Protein AF-A0A5C7XUY2-F1 (afdb_monomer_lite)

Sequence (134 aa):
MERFENLCLWLSDTSVDNAPWRDPDNVIVVQYWRSVEDLGNFARDPSLTHAPAWAAFNRDAAGTGDIGIWHETYRVPADHVDTRYGNLAPSGLGKALGVRESFGAPRNSTHQKMGATDSDQDYLLQTGGRCQPV

Secondary structure (DSSP, 8-state):
----SEEEEEEEEEEETT--TT-TT-EEEEEEES-HHHHHHHHH-TTSSHHHHHHHHHHHTTTTSSEEEEEEEEEEEGGG-----SSS-S-THHHHH------SPPTTHHHHHTT--GGGHHHHHHSSS-----

pLDDT: mean 75.1, std 18.7, range [28.86, 97.62]

InterPro domains:
  IPR025444 Monooxygenase af470-like [PF13826] (21-93)

F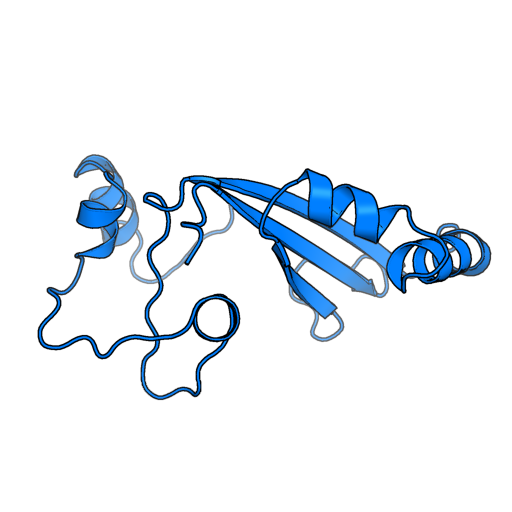oldseek 3Di:
DDDLQKKKKKKKKKDFLPDDPPDPPIDIDIDIDSDVVRVVCQCCPPVHDNVVVVVVCVVPPPPPSRMDMDMDIDIGGPLQDDDDDDPDDQDDVCVVPNDDDDPDDDDPCNCVSNVNDPVVVCVVVVDPPDDDDD

Structure (mmCIF, N/CA/C/O backbone):
data_AF-A0A5C7XUY2-F1
#
_entry.id   AF-A0A5C7XUY2-F1
#
loop_
_atom_site.group_PDB
_atom_site.id
_atom_site.type_symbol
_atom_site.label_atom_id
_atom_site.label_alt_id
_atom_site.label_comp_id
_atom_site.label_asym_id
_atom_site.label_entity_id
_atom_site.label_seq_id
_atom_site.pdbx_PDB_ins_code
_atom_site.Cartn_x
_atom_site.Cartn_y
_atom_site.Cartn_z
_atom_site.occupancy
_atom_site.B_iso_or_equiv
_atom_site.auth_seq_id
_atom_site.auth_comp_id
_atom_site.auth_asym_id
_atom_site.auth_atom_id
_atom_site.pdbx_PDB_model_num
ATOM 1 N N . MET A 1 1 ? -23.260 -1.391 8.034 1.00 39.78 1 MET A N 1
ATOM 2 C CA . MET A 1 1 ? -21.840 -1.011 7.905 1.00 39.78 1 MET A CA 1
ATOM 3 C C . MET A 1 1 ? -21.066 -2.280 8.199 1.00 39.78 1 MET A C 1
ATOM 5 O O . MET A 1 1 ? -21.076 -2.716 9.345 1.00 39.78 1 MET A O 1
ATOM 9 N N . GLU A 1 2 ? -20.601 -2.967 7.157 1.00 44.59 2 GLU A N 1
ATOM 10 C CA . GLU A 1 2 ? -19.879 -4.236 7.306 1.00 44.59 2 GLU A CA 1
ATOM 11 C C . GLU A 1 2 ? -18.639 -3.993 8.166 1.00 44.59 2 GLU A C 1
ATOM 13 O O . GLU A 1 2 ? -17.892 -3.038 7.947 1.00 44.59 2 GLU A O 1
ATOM 18 N N . ARG A 1 3 ? -18.483 -4.790 9.224 1.00 52.19 3 ARG A N 1
ATOM 19 C CA . ARG A 1 3 ? -17.307 -4.713 10.085 1.00 52.19 3 ARG A CA 1
ATOM 20 C C . ARG A 1 3 ? -16.152 -5.342 9.314 1.00 52.19 3 ARG A C 1
ATOM 22 O O . ARG A 1 3 ? -16.270 -6.470 8.853 1.00 52.19 3 ARG A O 1
ATOM 29 N N . PHE A 1 4 ? -15.055 -4.610 9.171 1.00 56.38 4 PHE A N 1
ATOM 30 C CA . PHE A 1 4 ? -13.802 -5.169 8.684 1.00 56.38 4 PHE A CA 1
ATOM 31 C C . PHE A 1 4 ? -13.326 -6.162 9.743 1.00 56.38 4 PHE A C 1
ATOM 33 O O . PHE A 1 4 ? -12.882 -5.738 10.801 1.00 56.38 4 PHE A O 1
ATOM 40 N N . GLU A 1 5 ? -13.495 -7.462 9.520 1.00 56.50 5 GLU A N 1
ATOM 41 C CA . GLU A 1 5 ? -12.999 -8.479 10.460 1.00 56.50 5 GLU A CA 1
ATOM 42 C C . GLU A 1 5 ? -11.490 -8.685 10.305 1.00 56.50 5 GLU A C 1
ATOM 44 O O . GLU A 1 5 ? -10.797 -9.021 11.262 1.00 56.50 5 GLU A O 1
ATOM 49 N N . ASN A 1 6 ? -10.973 -8.445 9.097 1.00 58.72 6 ASN A N 1
ATOM 50 C CA . ASN A 1 6 ? -9.559 -8.547 8.776 1.00 58.72 6 ASN A CA 1
ATOM 51 C C . ASN A 1 6 ? -9.147 -7.367 7.897 1.00 58.72 6 ASN A C 1
ATOM 53 O O . ASN A 1 6 ? -9.861 -6.996 6.967 1.00 58.72 6 ASN A O 1
ATOM 57 N N . LEU A 1 7 ? -7.981 -6.804 8.181 1.00 68.88 7 LEU A N 1
ATOM 58 C CA . LEU A 1 7 ? -7.317 -5.823 7.342 1.00 68.88 7 LEU A CA 1
ATOM 59 C C . LEU A 1 7 ? -6.232 -6.531 6.536 1.00 68.88 7 LEU A C 1
ATOM 61 O O . LEU A 1 7 ? -5.3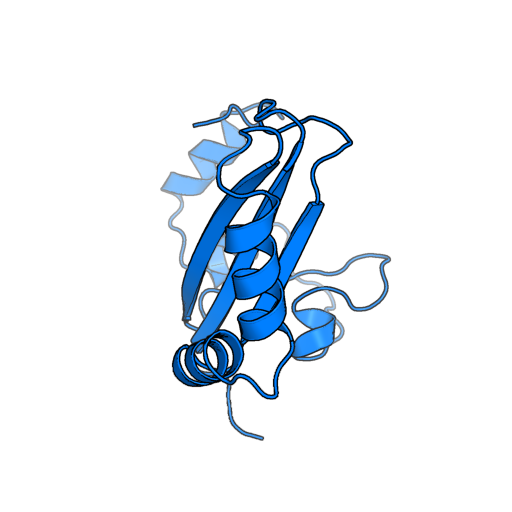70 -7.190 7.114 1.00 68.88 7 LEU A O 1
ATOM 65 N N . CYS A 1 8 ? -6.245 -6.367 5.216 1.00 71.50 8 CYS A N 1
ATOM 66 C CA . CYS A 1 8 ? -5.120 -6.765 4.384 1.00 71.50 8 CYS A CA 1
ATOM 67 C C . CYS A 1 8 ? -4.252 -5.536 4.087 1.00 71.50 8 CYS A C 1
ATOM 69 O O . CYS A 1 8 ? -4.681 -4.609 3.398 1.00 71.50 8 CYS A O 1
ATOM 71 N N . LEU A 1 9 ? -3.044 -5.512 4.641 1.00 71.19 9 LEU A N 1
ATOM 72 C CA . LEU A 1 9 ? -2.049 -4.471 4.408 1.00 71.19 9 LEU A CA 1
ATOM 73 C C . LEU A 1 9 ? -1.071 -4.959 3.345 1.00 71.19 9 LEU A C 1
ATOM 75 O O . LEU A 1 9 ? -0.466 -6.013 3.519 1.00 71.19 9 LEU A O 1
ATOM 79 N N . TRP A 1 10 ? -0.918 -4.189 2.272 1.00 70.62 10 TRP A N 1
ATOM 80 C CA . TRP A 1 10 ? 0.108 -4.415 1.260 1.00 70.62 10 TRP A CA 1
ATOM 81 C C . TRP A 1 10 ? 1.096 -3.257 1.300 1.00 70.62 10 TRP A C 1
ATOM 83 O O . TRP A 1 10 ? 0.699 -2.102 1.116 1.00 70.62 10 TRP A O 1
ATOM 93 N N . LEU A 1 11 ? 2.359 -3.570 1.565 1.00 72.06 11 LEU A N 1
ATOM 94 C CA . LEU A 1 11 ? 3.464 -2.633 1.441 1.00 72.06 11 LEU A CA 1
ATOM 95 C C . LEU A 1 11 ? 4.303 -3.052 0.248 1.00 72.06 11 LEU A C 1
ATOM 97 O O . LEU A 1 11 ? 4.579 -4.237 0.084 1.00 72.06 11 LEU A O 1
ATOM 101 N N . SER A 1 12 ? 4.730 -2.091 -0.552 1.00 73.62 12 SER A N 1
ATOM 102 C CA . SER A 1 12 ? 5.795 -2.300 -1.521 1.00 73.62 12 SER A CA 1
ATOM 103 C C . SER A 1 12 ? 6.753 -1.136 -1.500 1.00 73.62 12 SER A C 1
ATOM 105 O O . SER A 1 12 ? 6.342 -0.017 -1.200 1.00 73.62 12 SER A O 1
ATOM 107 N N . ASP A 1 13 ? 7.980 -1.385 -1.917 1.00 76.06 13 ASP A N 1
ATOM 108 C CA . ASP A 1 13 ? 8.963 -0.345 -2.182 1.00 76.06 13 ASP A CA 1
ATOM 109 C C . ASP A 1 13 ? 9.646 -0.625 -3.514 1.00 76.06 13 ASP A C 1
ATOM 111 O O . ASP A 1 13 ? 9.719 -1.774 -3.971 1.00 76.06 13 ASP A O 1
ATOM 115 N N . THR A 1 14 ? 10.172 0.435 -4.104 1.00 73.12 14 THR A N 1
ATOM 116 C CA . THR A 1 14 ? 11.064 0.357 -5.249 1.00 73.12 14 THR A CA 1
ATOM 117 C C . THR A 1 14 ? 12.366 1.051 -4.895 1.00 73.12 14 THR A C 1
ATOM 119 O O . THR A 1 14 ? 12.342 2.238 -4.574 1.00 73.12 14 THR A O 1
ATOM 122 N N . SER A 1 15 ? 13.482 0.332 -4.998 1.00 72.69 15 SER A N 1
ATOM 123 C CA . SER A 1 15 ? 14.821 0.878 -4.774 1.00 72.69 15 SER A CA 1
ATOM 124 C C . SER A 1 15 ? 15.545 1.071 -6.096 1.00 72.69 15 SER A C 1
ATOM 126 O O . SER A 1 15 ? 15.671 0.115 -6.866 1.00 72.69 15 SER A O 1
ATOM 128 N N . VAL A 1 16 ? 16.065 2.269 -6.339 1.00 71.81 16 VAL A N 1
ATOM 129 C CA . VAL A 1 16 ? 16.983 2.514 -7.458 1.00 71.81 16 VAL A CA 1
ATOM 130 C C . VAL A 1 16 ? 18.351 1.902 -7.122 1.00 71.81 16 VAL A C 1
ATOM 132 O O . VAL A 1 16 ? 18.768 1.893 -5.964 1.00 71.81 16 VAL A O 1
ATOM 135 N N . ASP A 1 17 ? 19.009 1.308 -8.116 1.00 66.25 17 ASP A N 1
ATOM 136 C CA . ASP A 1 17 ? 20.353 0.712 -8.050 1.00 66.25 17 ASP A CA 1
ATOM 137 C C . ASP A 1 17 ? 20.543 -0.406 -6.999 1.00 66.25 17 ASP A C 1
ATOM 139 O O . ASP A 1 17 ? 21.668 -0.749 -6.630 1.00 66.25 17 ASP A O 1
ATOM 143 N N . ASN A 1 18 ? 19.450 -1.008 -6.508 1.00 66.31 18 ASN A N 1
ATOM 144 C CA . ASN A 1 18 ? 19.447 -1.960 -5.380 1.00 66.31 18 ASN A CA 1
ATOM 145 C C . ASN A 1 18 ? 20.155 -1.425 -4.124 1.00 66.31 18 ASN A C 1
ATOM 147 O O . ASN A 1 18 ? 20.747 -2.191 -3.353 1.00 66.31 18 ASN A O 1
ATOM 151 N N . ALA A 1 19 ? 20.118 -0.109 -3.922 1.00 66.88 19 ALA A N 1
ATOM 152 C CA . ALA A 1 19 ? 20.708 0.514 -2.755 1.00 66.88 19 ALA A CA 1
ATOM 153 C C . ALA A 1 19 ? 20.026 0.040 -1.451 1.00 66.88 19 ALA A C 1
ATOM 155 O O . ALA A 1 19 ? 18.843 -0.316 -1.446 1.00 66.88 19 ALA A O 1
ATOM 156 N N . PRO A 1 20 ? 20.753 0.009 -0.318 1.00 67.94 20 PRO A N 1
ATOM 157 C CA . PRO A 1 20 ? 20.191 -0.417 0.958 1.00 67.94 20 PRO A CA 1
ATOM 158 C C . PRO A 1 20 ? 19.026 0.475 1.414 1.00 67.94 20 PRO A C 1
ATOM 160 O O . PRO A 1 20 ? 18.931 1.654 1.073 1.00 67.94 20 PRO A O 1
ATOM 163 N N . TRP A 1 21 ? 18.167 -0.101 2.260 1.00 57.28 21 TRP A N 1
ATOM 164 C CA . TRP A 1 21 ? 16.998 0.539 2.869 1.00 57.28 21 TRP A CA 1
ATOM 165 C C . TRP A 1 21 ? 17.403 1.774 3.693 1.00 57.28 21 TRP A C 1
ATOM 167 O O . TRP A 1 21 ? 17.725 1.653 4.877 1.00 57.28 21 TRP A O 1
ATOM 177 N N . ARG A 1 22 ? 17.483 2.939 3.030 1.00 59.56 22 ARG A N 1
ATOM 178 C CA . ARG A 1 22 ? 17.616 4.317 3.560 1.00 59.56 22 ARG A CA 1
ATOM 179 C C . ARG A 1 22 ? 17.974 5.363 2.498 1.00 59.56 22 ARG A C 1
ATOM 181 O O . ARG A 1 22 ? 18.089 6.530 2.869 1.00 59.56 22 ARG A O 1
ATOM 188 N N . ASP A 1 23 ? 18.128 4.992 1.227 1.00 67.25 23 ASP A N 1
ATOM 189 C CA . ASP A 1 23 ? 18.336 5.994 0.176 1.00 67.25 23 ASP A CA 1
ATOM 190 C C . ASP A 1 23 ? 17.083 6.869 -0.040 1.00 67.25 23 ASP A C 1
ATOM 192 O O . ASP A 1 23 ? 15.958 6.368 0.089 1.00 67.25 23 ASP A O 1
ATOM 196 N N . PRO A 1 24 ? 17.244 8.171 -0.348 1.00 68.56 24 PRO A N 1
ATOM 197 C CA . PRO A 1 24 ? 16.137 9.103 -0.553 1.00 68.56 24 PRO A CA 1
ATOM 198 C C . PRO A 1 24 ? 15.319 8.800 -1.818 1.00 68.56 24 PRO A C 1
ATOM 200 O O . PRO A 1 24 ? 14.235 9.360 -1.972 1.00 68.56 24 PRO A O 1
ATOM 203 N N . ASP A 1 25 ? 15.803 7.900 -2.676 1.00 74.50 25 ASP A N 1
ATOM 204 C CA . ASP A 1 25 ? 15.180 7.530 -3.951 1.00 74.50 25 ASP A CA 1
ATOM 205 C C . ASP A 1 25 ? 14.230 6.320 -3.838 1.00 74.50 25 ASP A C 1
ATOM 207 O O . ASP A 1 25 ? 13.708 5.836 -4.842 1.00 74.50 25 ASP A O 1
ATOM 211 N N . ASN A 1 26 ? 13.975 5.840 -2.615 1.00 76.50 26 ASN A N 1
ATOM 212 C CA . ASN A 1 26 ? 13.022 4.763 -2.347 1.00 76.50 26 ASN A CA 1
ATOM 213 C C . ASN A 1 26 ? 11.572 5.277 -2.341 1.00 76.50 26 ASN A C 1
ATOM 215 O O . ASN A 1 26 ? 11.258 6.307 -1.732 1.00 76.50 26 ASN A O 1
ATOM 219 N N . VAL A 1 27 ? 10.664 4.535 -2.981 1.00 83.38 27 VAL A N 1
ATOM 220 C CA . VAL A 1 27 ? 9.233 4.868 -3.050 1.00 83.38 27 VAL A CA 1
ATOM 221 C C . VAL A 1 27 ? 8.404 3.765 -2.413 1.00 83.38 27 VAL A C 1
ATOM 223 O O . VAL A 1 27 ? 8.127 2.741 -3.034 1.00 83.38 27 VAL A O 1
ATOM 226 N N . ILE A 1 28 ? 7.895 4.033 -1.208 1.00 85.25 28 ILE A N 1
ATOM 227 C CA . ILE A 1 28 ? 6.994 3.115 -0.509 1.00 85.25 28 ILE A CA 1
ATOM 228 C C . ILE A 1 28 ? 5.533 3.399 -0.866 1.00 85.25 28 ILE A C 1
ATOM 230 O O . ILE A 1 28 ? 5.031 4.516 -0.712 1.00 85.25 28 ILE A O 1
ATOM 234 N N . VAL A 1 29 ? 4.815 2.346 -1.249 1.00 88.75 29 VAL A N 1
ATOM 235 C CA . VAL A 1 29 ? 3.362 2.344 -1.424 1.00 88.75 29 VAL A CA 1
ATOM 236 C C . VAL A 1 29 ? 2.732 1.490 -0.331 1.00 88.75 29 VAL A C 1
ATOM 238 O O . VAL A 1 29 ? 3.046 0.313 -0.182 1.00 88.75 29 VAL A O 1
ATOM 241 N N . VAL A 1 30 ? 1.795 2.082 0.411 1.00 90.88 30 VAL A N 1
ATOM 242 C CA . VAL A 1 30 ? 1.006 1.388 1.435 1.00 90.88 30 VAL A CA 1
ATOM 243 C C . VAL A 1 30 ? -0.455 1.355 1.003 1.00 90.88 30 VAL A C 1
ATOM 245 O O . VAL A 1 30 ? -1.069 2.404 0.799 1.00 90.88 30 VAL A O 1
ATOM 248 N N . GLN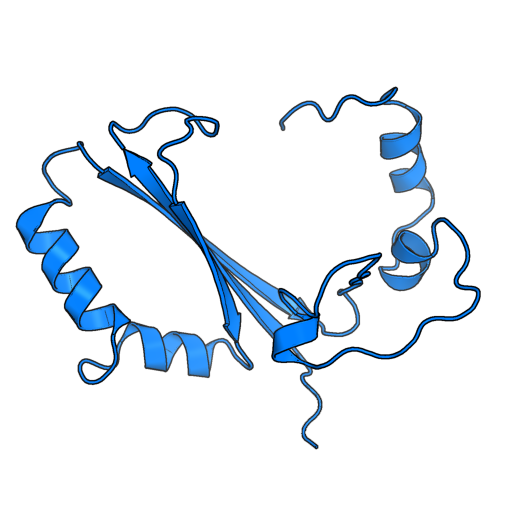 A 1 31 ? -1.022 0.156 0.881 1.00 91.19 31 GLN A N 1
ATOM 249 C CA . GLN A 1 31 ? -2.414 -0.059 0.490 1.00 91.19 31 GLN A CA 1
ATOM 250 C C . GLN A 1 31 ? -3.178 -0.830 1.570 1.00 91.19 31 GLN A C 1
ATOM 252 O O . GLN A 1 31 ? -2.661 -1.779 2.160 1.00 91.19 31 GLN A O 1
ATOM 257 N N . TYR A 1 32 ? -4.434 -0.442 1.787 1.00 91.00 32 TYR A N 1
ATOM 258 C CA . TYR A 1 32 ? -5.342 -1.080 2.738 1.00 91.00 32 TYR A CA 1
ATOM 259 C C . TYR A 1 32 ? -6.499 -1.729 1.991 1.00 91.00 32 TYR A C 1
ATOM 261 O O . TYR A 1 32 ? -7.232 -1.058 1.265 1.00 91.00 32 TYR A O 1
ATOM 269 N N . TRP A 1 33 ? -6.681 -3.024 2.212 1.00 90.44 33 TRP A N 1
ATOM 270 C CA . TRP A 1 33 ? -7.670 -3.846 1.533 1.00 90.44 33 TRP A CA 1
ATOM 271 C C . TRP A 1 33 ? -8.645 -4.455 2.533 1.00 90.44 33 TRP A C 1
ATOM 273 O O . TRP A 1 33 ? -8.265 -4.855 3.637 1.00 90.44 33 TRP A O 1
ATOM 283 N N . ARG A 1 34 ? -9.914 -4.544 2.120 1.00 85.69 34 ARG A N 1
ATOM 284 C CA . ARG A 1 34 ? -10.982 -5.201 2.892 1.00 85.69 34 ARG A CA 1
ATOM 285 C C . ARG A 1 34 ? -10.742 -6.697 3.057 1.00 85.69 34 ARG A C 1
ATOM 287 O O . ARG A 1 34 ? -11.159 -7.274 4.053 1.00 85.69 34 ARG A O 1
ATOM 294 N N . SER A 1 35 ? -10.117 -7.320 2.063 1.00 85.94 35 SER A N 1
ATOM 295 C CA . SER A 1 35 ? -9.891 -8.758 2.012 1.00 85.94 35 SER A CA 1
ATOM 296 C C . SER A 1 35 ? -8.706 -9.087 1.099 1.00 85.94 35 SER A C 1
ATOM 298 O O . SER A 1 35 ? -8.268 -8.255 0.299 1.00 85.94 35 SER A O 1
ATOM 300 N N . VAL A 1 36 ? -8.174 -10.303 1.230 1.00 86.38 36 VAL A N 1
ATOM 301 C CA . VAL A 1 36 ? -7.093 -10.796 0.358 1.00 86.38 36 VAL A CA 1
ATOM 302 C C . VAL A 1 36 ? -7.632 -11.056 -1.051 1.00 86.38 36 VAL A C 1
ATOM 304 O O . VAL A 1 36 ? -6.911 -10.908 -2.033 1.00 86.38 36 VAL A O 1
ATOM 307 N N . GLU A 1 37 ? -8.915 -11.390 -1.160 1.00 89.75 37 GLU A N 1
ATOM 308 C CA . GLU A 1 37 ? -9.628 -11.598 -2.414 1.00 89.75 37 GLU A CA 1
ATOM 309 C C . GLU A 1 37 ? -9.735 -10.292 -3.211 1.00 89.75 37 GLU A C 1
ATOM 311 O O . GLU A 1 37 ? -9.412 -10.282 -4.397 1.00 89.75 37 GLU A O 1
ATOM 316 N N . ASP A 1 38 ? -10.099 -9.178 -2.563 1.00 90.62 38 ASP A N 1
ATOM 317 C CA . ASP A 1 38 ? -10.160 -7.859 -3.206 1.00 90.62 38 ASP A CA 1
ATOM 318 C C . ASP A 1 38 ? -8.773 -7.436 -3.725 1.00 90.62 38 ASP A C 1
ATOM 320 O O . ASP A 1 38 ? -8.650 -7.000 -4.873 1.00 90.62 38 ASP A O 1
ATOM 324 N N . LEU A 1 39 ? -7.716 -7.636 -2.922 1.00 92.75 39 LEU A N 1
ATOM 325 C CA . LEU A 1 39 ? -6.328 -7.414 -3.352 1.00 92.75 39 LEU A CA 1
ATOM 326 C C . LEU A 1 39 ? -5.966 -8.315 -4.542 1.00 92.75 39 LEU A C 1
ATOM 328 O O . LEU A 1 39 ? -5.382 -7.863 -5.525 1.00 92.75 39 LEU A O 1
ATOM 332 N N . GLY A 1 40 ? -6.316 -9.598 -4.461 1.00 92.06 40 GLY A N 1
ATOM 333 C CA . GLY A 1 40 ? -6.019 -10.585 -5.490 1.00 92.06 40 GLY A CA 1
ATOM 334 C C . GLY A 1 40 ? -6.708 -10.298 -6.823 1.00 92.06 40 GLY A C 1
ATOM 335 O O . GLY A 1 40 ? -6.111 -10.565 -7.869 1.00 92.06 40 GLY A O 1
ATOM 336 N N . ASN A 1 41 ? -7.922 -9.748 -6.782 1.00 95.44 41 ASN A N 1
ATOM 337 C CA . ASN A 1 41 ? -8.656 -9.2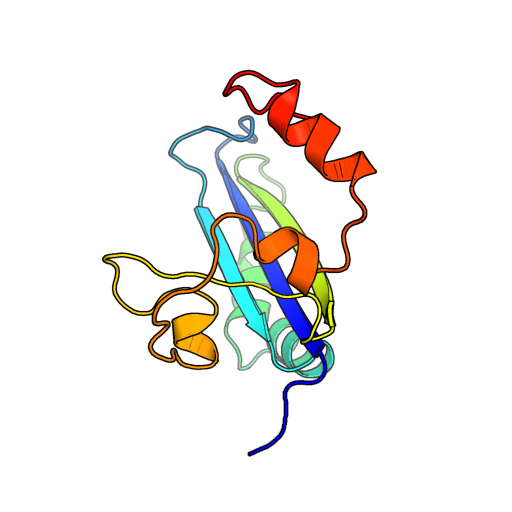85 -7.955 1.00 95.44 41 ASN A CA 1
ATOM 338 C C . ASN A 1 41 ? -7.976 -8.051 -8.553 1.00 95.44 41 ASN A C 1
ATOM 340 O O . ASN A 1 41 ? -7.641 -8.059 -9.735 1.00 95.44 41 ASN A O 1
ATOM 344 N N . PHE A 1 42 ? -7.668 -7.040 -7.732 1.00 94.06 42 PHE A N 1
ATOM 345 C CA . PHE A 1 42 ? -6.950 -5.847 -8.188 1.00 94.06 42 PHE A CA 1
ATOM 346 C C . PHE A 1 42 ? -5.599 -6.166 -8.837 1.00 94.06 42 PHE A C 1
ATOM 348 O O . PHE A 1 42 ? -5.258 -5.598 -9.873 1.00 94.06 42 PHE A O 1
ATOM 355 N N . ALA A 1 43 ? -4.842 -7.099 -8.258 1.00 93.88 43 ALA A N 1
ATOM 356 C CA . ALA A 1 43 ? -3.521 -7.461 -8.755 1.00 93.88 43 ALA A CA 1
ATOM 357 C C . ALA A 1 43 ? -3.546 -8.175 -10.120 1.00 93.88 43 ALA A C 1
ATOM 359 O O . ALA A 1 43 ? -2.553 -8.144 -10.844 1.00 93.88 43 ALA A O 1
ATOM 360 N N . ARG A 1 44 ? -4.648 -8.848 -10.476 1.00 95.12 44 ARG A N 1
ATOM 361 C CA . ARG A 1 44 ? -4.723 -9.709 -11.674 1.00 95.12 44 ARG A CA 1
ATOM 362 C C . ARG A 1 44 ? -5.624 -9.165 -12.774 1.00 95.12 44 ARG A C 1
ATOM 364 O O . ARG A 1 44 ? -5.478 -9.593 -13.916 1.00 95.12 44 ARG A O 1
ATOM 371 N N . ASP A 1 45 ? -6.550 -8.271 -12.448 1.00 97.12 45 ASP A N 1
ATOM 372 C CA . ASP A 1 45 ? -7.490 -7.720 -13.417 1.00 97.12 45 ASP A CA 1
ATOM 373 C C . ASP A 1 45 ? -6.763 -6.794 -14.416 1.00 97.12 45 ASP A C 1
ATOM 375 O O . ASP A 1 45 ? -6.221 -5.759 -14.015 1.00 97.12 45 ASP A O 1
ATOM 379 N N . PRO A 1 46 ? -6.750 -7.124 -15.723 1.00 96.56 46 PRO A N 1
ATOM 380 C CA . PRO A 1 46 ? -6.071 -6.321 -16.740 1.00 96.56 46 PRO A CA 1
ATOM 381 C C . PRO A 1 46 ? -6.744 -4.966 -17.004 1.00 96.56 46 PRO A C 1
ATOM 383 O O . PRO A 1 46 ? -6.149 -4.119 -17.667 1.00 96.56 46 PRO A O 1
ATOM 386 N N . SER A 1 47 ? -7.974 -4.757 -16.524 1.00 97.62 47 SER A N 1
ATOM 387 C CA . SER A 1 47 ? -8.667 -3.466 -16.595 1.00 97.62 47 SER A CA 1
ATOM 388 C C . SER A 1 47 ? -8.266 -2.506 -15.470 1.00 97.62 47 SER A C 1
ATOM 390 O O . SER A 1 47 ? -8.535 -1.307 -15.559 1.00 97.62 47 SER A O 1
ATOM 392 N N . LEU A 1 48 ? -7.609 -3.016 -14.424 1.00 96.19 48 LEU A N 1
ATOM 393 C CA . LEU A 1 48 ? -7.114 -2.238 -13.293 1.00 96.19 48 LEU A CA 1
ATOM 394 C C . LEU A 1 48 ? -5.629 -1.912 -13.475 1.00 96.19 48 LEU A C 1
ATOM 396 O O . LEU A 1 48 ? -4.962 -2.403 -14.379 1.00 96.19 48 LEU A O 1
ATOM 400 N N . THR A 1 49 ? -5.097 -1.021 -12.643 1.00 94.56 49 THR A N 1
ATOM 401 C CA . THR A 1 49 ? -3.790 -0.396 -12.897 1.00 94.56 49 THR A CA 1
ATOM 402 C C . THR A 1 49 ? -2.594 -1.306 -12.629 1.00 94.56 49 THR A C 1
ATOM 404 O O . THR A 1 49 ? -1.544 -1.109 -13.238 1.00 94.56 49 THR A O 1
ATOM 407 N N . HIS A 1 50 ? -2.722 -2.298 -11.742 1.00 93.62 50 HIS A N 1
ATOM 408 C CA . HIS A 1 50 ? -1.577 -3.100 -11.312 1.00 93.62 50 HIS A CA 1
ATOM 409 C C . HIS A 1 50 ? -1.065 -4.045 -12.403 1.00 93.62 50 HIS A C 1
ATOM 411 O O . HIS A 1 50 ? 0.117 -3.995 -12.737 1.00 93.62 50 HIS A O 1
ATOM 417 N N . ALA A 1 51 ? -1.931 -4.879 -12.989 1.00 95.81 51 ALA A N 1
ATOM 418 C CA . ALA A 1 51 ? -1.504 -5.893 -13.956 1.00 95.81 51 ALA A CA 1
ATOM 419 C C . ALA A 1 51 ? -0.811 -5.300 -15.209 1.00 95.81 51 ALA A C 1
ATOM 421 O O . ALA A 1 51 ? 0.257 -5.797 -15.579 1.00 95.81 51 ALA A O 1
ATOM 422 N N . PRO A 1 52 ? -1.315 -4.214 -15.836 1.00 97.38 52 PRO A N 1
ATOM 423 C CA . PRO A 1 52 ? -0.625 -3.551 -16.943 1.00 97.38 52 PRO A CA 1
ATOM 424 C C . PRO A 1 52 ? 0.718 -2.930 -16.538 1.00 97.38 52 PRO A C 1
ATOM 426 O O . PRO A 1 52 ? 1.692 -3.052 -17.283 1.00 97.38 52 PRO A O 1
ATOM 429 N N . ALA A 1 53 ? 0.798 -2.298 -15.361 1.00 93.94 53 ALA A N 1
ATOM 430 C CA . ALA A 1 53 ? 2.044 -1.718 -14.860 1.00 93.94 53 ALA A CA 1
ATOM 431 C C . ALA A 1 53 ? 3.097 -2.802 -14.582 1.00 93.94 53 ALA A C 1
ATOM 433 O O . ALA A 1 53 ? 4.253 -2.657 -14.974 1.00 93.94 53 ALA A O 1
ATOM 434 N N . TRP A 1 54 ? 2.682 -3.924 -13.988 1.00 94.56 54 TRP A N 1
ATOM 435 C CA . TRP A 1 54 ? 3.549 -5.073 -13.740 1.00 94.56 54 TRP A CA 1
ATOM 436 C C . TRP A 1 54 ? 4.068 -5.695 -15.040 1.00 94.56 54 TRP A C 1
ATOM 438 O O . TRP A 1 54 ? 5.253 -6.007 -15.160 1.00 94.56 54 TRP A O 1
ATOM 448 N N . ALA A 1 55 ? 3.209 -5.829 -16.054 1.00 96.69 55 ALA A N 1
ATOM 449 C CA . ALA A 1 55 ? 3.619 -6.310 -17.371 1.00 96.69 55 ALA A CA 1
ATOM 450 C C . ALA A 1 55 ? 4.635 -5.371 -18.047 1.00 96.69 55 ALA A C 1
ATOM 452 O O . ALA A 1 55 ? 5.582 -5.848 -18.673 1.00 96.69 55 ALA A O 1
ATOM 453 N N . ALA A 1 56 ? 4.464 -4.050 -17.915 1.00 95.69 56 ALA A N 1
ATOM 454 C CA . ALA A 1 56 ? 5.420 -3.072 -18.428 1.00 95.69 56 ALA A CA 1
ATOM 455 C C . ALA A 1 56 ? 6.770 -3.152 -17.701 1.00 95.69 56 ALA A C 1
ATOM 457 O O . ALA A 1 56 ? 7.801 -3.263 -18.357 1.00 95.69 56 ALA A O 1
ATOM 458 N N . PHE A 1 57 ? 6.760 -3.203 -16.366 1.00 92.44 57 PHE A N 1
ATOM 459 C CA . PHE A 1 57 ? 7.973 -3.375 -15.564 1.00 92.44 57 PHE A CA 1
ATOM 460 C C . PHE A 1 57 ? 8.753 -4.639 -15.955 1.00 92.44 57 PHE A C 1
ATOM 462 O O . PHE A 1 57 ? 9.953 -4.569 -16.216 1.00 92.44 57 PHE A O 1
ATOM 469 N N . ASN A 1 58 ? 8.074 -5.786 -16.058 1.00 94.56 58 ASN A N 1
ATOM 470 C CA . ASN A 1 58 ? 8.728 -7.052 -16.403 1.00 94.56 58 ASN A CA 1
ATOM 471 C C . ASN A 1 58 ? 9.372 -7.041 -17.789 1.00 94.56 58 ASN A C 1
ATOM 473 O O . ASN A 1 58 ? 10.396 -7.687 -17.997 1.00 94.56 58 ASN A O 1
ATOM 477 N N . ARG A 1 59 ? 8.762 -6.328 -18.739 1.00 96.19 59 ARG A N 1
ATOM 478 C CA . ARG A 1 59 ? 9.290 -6.196 -20.096 1.00 96.19 59 ARG A CA 1
ATOM 479 C C . ARG A 1 59 ? 10.489 -5.250 -20.148 1.00 96.19 59 ARG A C 1
ATOM 481 O O . ARG A 1 59 ? 11.453 -5.560 -20.838 1.00 96.19 59 ARG A O 1
ATOM 488 N N . ASP A 1 60 ? 10.404 -4.115 -19.457 1.00 94.50 60 ASP A N 1
ATOM 489 C CA . ASP A 1 60 ? 11.301 -2.983 -19.701 1.00 94.50 60 ASP A CA 1
ATOM 490 C C . ASP A 1 60 ? 12.427 -2.851 -18.658 1.00 94.50 60 ASP A C 1
ATOM 492 O O . ASP A 1 60 ? 13.485 -2.327 -18.991 1.00 94.50 60 ASP A O 1
ATOM 496 N N . ALA A 1 61 ? 12.229 -3.316 -17.416 1.00 90.56 61 ALA A N 1
ATOM 497 C CA . ALA A 1 61 ? 13.125 -3.007 -16.291 1.00 90.56 61 ALA A CA 1
ATOM 498 C C . ALA A 1 61 ? 13.548 -4.214 -15.433 1.00 90.56 61 ALA A C 1
ATOM 500 O O . ALA A 1 61 ? 14.646 -4.210 -14.883 1.00 90.56 61 ALA A O 1
ATOM 501 N N . ALA A 1 62 ? 12.741 -5.277 -15.331 1.00 89.00 62 ALA A N 1
ATOM 502 C CA . ALA A 1 62 ? 13.021 -6.380 -14.396 1.00 89.00 62 ALA A CA 1
ATOM 503 C C . ALA A 1 62 ? 14.371 -7.091 -14.618 1.00 89.00 62 ALA A C 1
ATOM 505 O O . ALA A 1 62 ? 14.918 -7.680 -13.689 1.00 89.00 62 ALA A O 1
ATOM 506 N N . GLY A 1 63 ? 14.900 -7.058 -15.845 1.00 90.50 63 GLY A N 1
ATOM 507 C CA . GLY A 1 63 ? 16.178 -7.680 -16.196 1.00 90.50 63 GLY A CA 1
ATOM 508 C C . GLY A 1 63 ? 17.395 -6.755 -16.131 1.00 90.50 63 GLY A C 1
ATOM 509 O O . GLY A 1 63 ? 18.501 -7.243 -16.347 1.00 90.50 63 GLY A O 1
ATOM 510 N N . THR A 1 64 ? 17.225 -5.449 -15.892 1.00 89.69 64 THR A N 1
ATOM 511 C CA . THR A 1 64 ? 18.347 -4.492 -15.965 1.00 89.69 64 THR A CA 1
ATOM 512 C C . THR A 1 64 ? 19.150 -4.437 -14.671 1.00 89.69 64 THR A C 1
ATOM 514 O O . THR A 1 64 ? 20.359 -4.237 -14.706 1.00 89.69 64 THR A O 1
ATOM 517 N N . GLY A 1 65 ? 18.491 -4.681 -13.534 1.00 85.50 65 GLY A N 1
ATOM 518 C CA . GLY A 1 65 ? 19.086 -4.548 -12.206 1.00 85.50 65 GLY A CA 1
ATOM 519 C C . GLY A 1 65 ? 19.075 -3.118 -11.661 1.00 85.50 65 GLY A C 1
ATOM 520 O O . GLY A 1 65 ? 19.470 -2.928 -10.518 1.00 85.50 65 GLY A O 1
ATOM 521 N N . ASP A 1 66 ? 18.574 -2.140 -12.419 1.00 86.25 66 ASP A N 1
ATOM 522 C CA . ASP A 1 66 ? 18.525 -0.731 -11.995 1.00 86.25 66 ASP A CA 1
ATOM 523 C C . ASP A 1 66 ? 17.393 -0.460 -10.989 1.00 86.25 66 ASP A C 1
ATOM 525 O O . ASP A 1 66 ? 17.394 0.552 -10.294 1.00 86.25 66 ASP A O 1
ATOM 529 N N . ILE A 1 67 ? 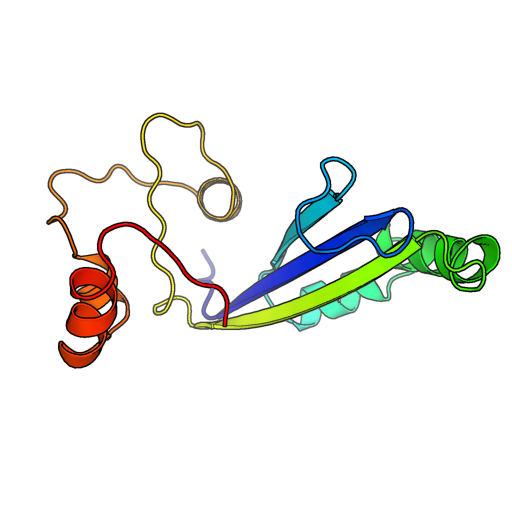16.392 -1.348 -10.925 1.00 84.62 67 ILE A N 1
ATOM 530 C CA . ILE A 1 67 ? 15.222 -1.210 -10.052 1.00 84.62 67 ILE A CA 1
ATOM 531 C C . ILE A 1 67 ? 14.995 -2.517 -9.291 1.00 84.62 67 ILE A C 1
ATOM 533 O O . ILE A 1 67 ? 14.636 -3.542 -9.876 1.00 84.62 67 ILE A O 1
ATOM 537 N N . GLY A 1 68 ? 15.146 -2.449 -7.972 1.00 85.19 68 GLY A N 1
ATOM 538 C CA . GLY A 1 68 ? 14.718 -3.483 -7.035 1.00 85.19 68 GLY A CA 1
ATOM 539 C C . GLY A 1 68 ? 13.264 -3.271 -6.614 1.00 85.19 68 GLY A C 1
ATOM 540 O O . GLY A 1 68 ? 12.825 -2.135 -6.447 1.00 85.19 68 GLY A O 1
ATOM 541 N N . ILE A 1 69 ? 12.509 -4.358 -6.437 1.00 86.62 69 ILE A N 1
ATOM 542 C CA . ILE A 1 69 ? 11.124 -4.325 -5.943 1.00 86.62 69 ILE A CA 1
ATOM 543 C C . ILE A 1 69 ? 10.969 -5.347 -4.825 1.00 86.62 69 ILE A C 1
ATOM 545 O O . ILE A 1 69 ? 11.363 -6.504 -4.978 1.00 86.62 69 ILE A O 1
ATOM 549 N N . TRP A 1 70 ? 10.315 -4.946 -3.739 1.00 85.44 70 TRP A N 1
ATOM 550 C CA . TRP A 1 70 ? 9.822 -5.872 -2.725 1.00 85.44 70 TRP A CA 1
ATOM 551 C C . TRP A 1 70 ? 8.368 -5.573 -2.371 1.00 85.44 70 TRP A C 1
ATOM 553 O O . TRP A 1 70 ? 7.885 -4.454 -2.551 1.00 85.44 70 TRP A O 1
ATOM 563 N N . HIS A 1 71 ? 7.658 -6.592 -1.883 1.00 90.06 71 HIS A N 1
ATOM 564 C CA . HIS A 1 71 ? 6.349 -6.418 -1.270 1.00 90.06 71 HIS A CA 1
ATOM 565 C C . HIS A 1 71 ? 6.178 -7.297 -0.035 1.00 90.06 71 HIS A C 1
ATOM 567 O O . HIS A 1 71 ? 6.751 -8.379 0.064 1.00 90.06 71 HIS A O 1
ATOM 573 N N . GLU A 1 72 ? 5.330 -6.851 0.880 1.00 88.38 72 GLU A N 1
ATOM 574 C CA . GLU A 1 72 ? 4.898 -7.602 2.050 1.00 88.38 72 GLU A CA 1
ATOM 575 C C . GLU A 1 72 ? 3.379 -7.504 2.168 1.00 88.38 72 GLU A C 1
ATOM 577 O O . GLU A 1 72 ? 2.789 -6.439 1.969 1.00 88.38 72 GLU A O 1
ATOM 582 N N . THR A 1 73 ? 2.727 -8.629 2.463 1.00 88.75 73 THR A N 1
ATOM 583 C CA . THR A 1 73 ? 1.269 -8.697 2.607 1.00 88.75 73 THR A CA 1
ATOM 584 C C . THR A 1 73 ? 0.900 -9.314 3.944 1.00 88.75 73 THR A C 1
ATOM 586 O O . THR A 1 73 ? 1.283 -10.446 4.234 1.00 88.75 73 THR A O 1
ATOM 589 N N . TYR A 1 74 ? 0.103 -8.595 4.730 1.00 86.44 74 TYR A N 1
ATOM 590 C CA . TYR A 1 74 ? -0.325 -9.022 6.058 1.00 86.44 74 TYR A CA 1
ATOM 591 C C . TYR A 1 74 ? -1.843 -9.066 6.144 1.00 86.44 74 TYR A C 1
ATOM 593 O O . TYR A 1 74 ? -2.504 -8.071 5.854 1.00 86.44 74 TYR A O 1
ATOM 601 N N . ARG A 1 75 ? -2.397 -10.191 6.605 1.00 88.06 75 ARG A N 1
ATOM 602 C CA . ARG A 1 75 ? -3.797 -10.290 7.037 1.00 88.06 75 ARG A CA 1
ATOM 603 C C . ARG A 1 75 ? -3.842 -10.137 8.553 1.00 88.06 75 ARG A C 1
ATOM 605 O O . ARG A 1 75 ? -3.446 -11.051 9.270 1.00 88.06 75 ARG A O 1
ATOM 612 N N . VAL A 1 76 ? -4.315 -8.991 9.023 1.00 85.06 76 VAL A N 1
ATOM 613 C CA . VAL A 1 76 ? -4.325 -8.624 10.442 1.00 85.06 76 VAL A CA 1
ATOM 614 C C . VAL A 1 76 ? -5.766 -8.634 10.964 1.00 85.06 76 VAL A C 1
ATOM 616 O O . VAL A 1 76 ? -6.618 -7.979 10.356 1.00 85.06 76 VAL A O 1
ATOM 619 N N . PRO A 1 77 ? -6.070 -9.349 12.063 1.00 81.94 77 PRO A N 1
ATOM 620 C CA . PRO A 1 77 ? -7.353 -9.228 12.751 1.00 81.94 77 PRO A CA 1
ATOM 621 C C . PRO A 1 77 ? -7.626 -7.776 13.154 1.00 81.94 77 PRO A C 1
ATOM 623 O O . PRO A 1 77 ? -6.716 -7.064 13.574 1.00 81.94 77 PRO A O 1
ATOM 626 N N . ALA A 1 78 ? -8.864 -7.306 13.017 1.00 77.31 78 ALA A N 1
ATOM 627 C CA . ALA A 1 78 ? -9.170 -5.891 13.248 1.00 77.31 78 ALA A CA 1
ATOM 628 C C . ALA A 1 78 ? -8.964 -5.424 14.701 1.00 77.31 78 ALA A C 1
ATOM 630 O O . ALA A 1 78 ? -8.738 -4.239 14.939 1.00 77.31 78 ALA A O 1
ATOM 631 N N . ASP A 1 79 ? -9.028 -6.338 15.665 1.00 78.25 79 ASP A N 1
ATOM 632 C CA . ASP A 1 79 ? -8.713 -6.106 17.077 1.00 78.25 79 ASP A CA 1
ATOM 633 C C . ASP A 1 79 ? -7.203 -6.098 17.372 1.00 78.25 79 ASP A C 1
ATOM 635 O O . ASP A 1 79 ? -6.792 -5.670 18.446 1.00 78.25 79 ASP A O 1
ATOM 639 N N . HIS A 1 80 ? -6.367 -6.479 16.405 1.00 79.88 80 HIS A N 1
ATOM 640 C CA . HIS A 1 80 ? -4.906 -6.442 16.481 1.00 79.88 80 HIS A CA 1
ATOM 641 C C . HIS A 1 80 ? -4.337 -5.224 15.731 1.00 79.88 80 HIS A C 1
ATOM 643 O O . HIS A 1 80 ? -3.277 -5.295 15.108 1.00 79.88 80 HIS A O 1
ATOM 649 N N . VAL A 1 81 ? -5.054 -4.096 15.750 1.00 82.00 81 VAL A N 1
ATOM 650 C CA . VAL A 1 81 ? -4.637 -2.844 15.107 1.00 82.00 81 VAL A CA 1
ATOM 651 C C . VAL A 1 81 ? -4.878 -1.665 16.058 1.00 82.00 81 VAL A C 1
ATOM 653 O O . VAL A 1 81 ? -6.015 -1.380 16.428 1.00 82.00 81 VAL A O 1
ATOM 656 N N . ASP A 1 82 ? -3.823 -0.923 16.414 1.00 84.69 82 ASP A N 1
ATOM 657 C CA . ASP A 1 82 ? -3.927 0.381 17.094 1.00 84.69 82 ASP A CA 1
ATOM 658 C C . ASP A 1 82 ? -3.350 1.476 16.194 1.00 84.69 82 ASP A C 1
ATOM 660 O O . ASP A 1 82 ? -2.215 1.396 15.727 1.00 84.69 82 ASP A O 1
ATOM 664 N N . THR A 1 83 ? -4.128 2.533 15.973 1.00 84.75 83 THR A N 1
ATOM 665 C CA . THR A 1 83 ? -3.710 3.697 15.181 1.00 84.75 83 THR A CA 1
ATOM 666 C C . THR A 1 83 ? -3.978 4.969 15.955 1.00 84.75 83 THR A C 1
ATOM 668 O O . THR A 1 83 ? -5.053 5.128 16.538 1.00 84.75 83 THR A O 1
ATOM 671 N N . ARG A 1 84 ? -3.028 5.904 15.933 1.00 85.25 84 ARG A N 1
ATOM 672 C CA . ARG A 1 84 ? -3.167 7.207 16.588 1.00 85.25 84 ARG A CA 1
ATOM 673 C C . ARG A 1 84 ? -2.703 8.301 15.650 1.00 85.25 84 ARG A C 1
ATOM 675 O O . ARG A 1 84 ? -1.646 8.191 15.040 1.00 85.25 84 ARG A O 1
ATOM 682 N N . TYR A 1 85 ? -3.492 9.364 15.587 1.00 86.25 85 TYR A N 1
ATOM 683 C CA . TYR A 1 85 ? -3.217 10.535 14.769 1.00 86.25 85 TYR A CA 1
ATOM 684 C C . TYR A 1 85 ? -3.143 11.749 15.693 1.00 86.25 85 TYR A C 1
ATOM 686 O O . TYR A 1 85 ? -4.093 12.021 16.421 1.00 86.25 85 TYR A O 1
ATOM 694 N N . GLY A 1 86 ? -2.010 12.450 15.704 1.00 88.19 86 GLY A N 1
ATOM 695 C CA . GLY A 1 86 ? -1.819 13.685 16.465 1.00 88.19 86 GLY A CA 1
ATOM 696 C C . GLY A 1 86 ? -1.309 14.797 15.558 1.00 88.19 86 GLY A C 1
ATOM 697 O O . GLY A 1 86 ? -0.281 14.626 14.912 1.00 88.19 86 GLY A O 1
ATOM 698 N N . ASN A 1 87 ? -2.023 15.925 15.511 1.00 88.25 87 ASN A N 1
ATOM 699 C CA . ASN A 1 87 ? -1.672 17.107 14.710 1.00 88.25 87 ASN A CA 1
ATOM 700 C C . ASN A 1 87 ? -1.435 16.831 13.210 1.00 88.25 87 ASN A C 1
ATOM 702 O O . ASN A 1 87 ? -0.660 17.536 12.568 1.00 88.25 87 ASN A O 1
ATOM 706 N N . LEU A 1 88 ? -2.113 15.830 12.638 1.00 88.56 88 LEU A N 1
ATOM 707 C CA . LEU A 1 88 ? -2.121 15.577 11.197 1.00 88.56 88 LEU A CA 1
ATOM 708 C C . LEU A 1 88 ? -3.536 15.332 10.678 1.00 88.56 88 LEU A C 1
ATOM 710 O O . LEU A 1 88 ? -4.408 14.863 11.411 1.00 88.56 88 LEU A O 1
ATOM 714 N N . ALA A 1 89 ? -3.743 15.610 9.391 1.00 88.25 89 ALA A N 1
ATOM 715 C CA . ALA A 1 89 ? -4.957 15.206 8.695 1.00 88.25 89 ALA A CA 1
ATOM 716 C C . ALA A 1 89 ? -5.081 13.668 8.664 1.00 88.25 89 ALA A C 1
ATOM 718 O O . ALA A 1 89 ? -4.053 12.977 8.623 1.00 88.25 89 ALA A O 1
ATOM 719 N N . PRO A 1 90 ? -6.313 13.117 8.628 1.00 87.06 90 PRO A N 1
ATOM 720 C CA . PRO A 1 90 ? -6.531 11.681 8.499 1.00 87.06 90 PRO A CA 1
ATOM 721 C C . PRO A 1 90 ? -5.702 11.088 7.357 1.00 87.06 90 PRO A C 1
ATOM 723 O O . PRO A 1 90 ? -5.819 11.485 6.198 1.00 87.06 90 PRO A O 1
ATOM 726 N N . SER A 1 91 ? -4.840 10.143 7.716 1.00 88.62 91 SER A N 1
ATOM 727 C CA . SER A 1 91 ? -3.872 9.495 6.831 1.00 88.62 91 SER A CA 1
ATOM 728 C C . SER A 1 91 ? -3.844 8.000 7.129 1.00 88.62 91 SER A C 1
ATOM 730 O O . SER A 1 91 ? -4.344 7.562 8.167 1.00 88.62 91 SER A O 1
ATOM 732 N N . GLY A 1 92 ? -3.276 7.201 6.227 1.00 90.25 92 GLY A N 1
ATOM 733 C CA . GLY A 1 92 ? -3.217 5.751 6.400 1.00 90.25 92 GLY A CA 1
ATOM 734 C C . GLY A 1 92 ? -4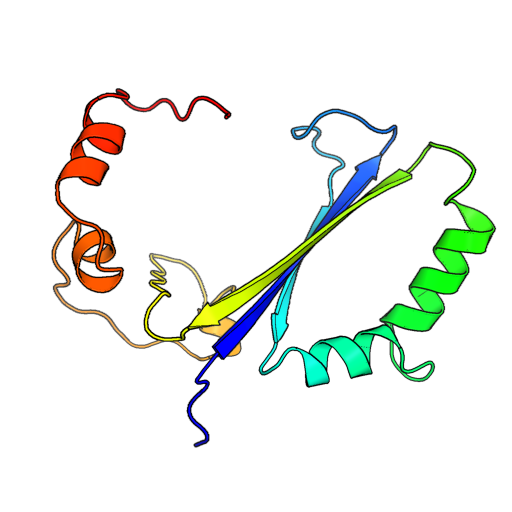.603 5.140 6.666 1.00 90.25 92 GLY A C 1
ATOM 735 O O . GLY A 1 92 ? -5.588 5.496 6.014 1.00 90.25 92 GLY A O 1
ATOM 736 N N . LEU A 1 93 ? -4.698 4.288 7.689 1.00 88.88 93 LEU A N 1
ATOM 737 C CA . LEU A 1 93 ? -5.963 3.675 8.115 1.00 88.88 93 LEU A CA 1
ATOM 738 C C . LEU A 1 93 ? -7.053 4.665 8.526 1.00 88.88 93 LEU A C 1
ATOM 740 O O . LEU A 1 93 ? -8.216 4.424 8.233 1.00 88.88 93 LEU A O 1
ATOM 744 N N . GLY A 1 94 ? -6.710 5.796 9.137 1.00 89.44 94 GLY A N 1
ATOM 745 C CA . GLY A 1 94 ? -7.671 6.827 9.525 1.00 89.44 94 GLY A CA 1
ATOM 746 C C . GLY A 1 94 ? -8.344 7.469 8.315 1.00 89.44 94 GLY A C 1
ATOM 747 O O . GLY A 1 94 ? -9.493 7.894 8.396 1.00 89.44 94 GLY A O 1
ATOM 748 N N . LYS A 1 95 ? -7.665 7.487 7.162 1.00 90.25 95 LYS A N 1
ATOM 749 C CA . LYS A 1 95 ? -8.275 7.877 5.886 1.00 90.25 95 LYS A CA 1
ATOM 750 C C . LYS A 1 95 ? -9.135 6.755 5.296 1.00 90.25 95 LYS A C 1
ATOM 752 O O . LYS A 1 95 ? -10.182 7.043 4.730 1.00 90.25 95 LYS A O 1
ATOM 757 N N . ALA A 1 96 ? -8.700 5.500 5.421 1.00 87.94 96 ALA A N 1
ATOM 758 C CA . ALA A 1 96 ? -9.394 4.343 4.849 1.00 87.94 96 ALA A CA 1
ATOM 759 C C . ALA A 1 96 ? -10.674 3.952 5.615 1.00 87.94 96 ALA A C 1
ATOM 761 O O . ALA A 1 96 ? -11.673 3.592 5.000 1.00 87.94 96 ALA A O 1
ATOM 762 N N . LEU A 1 97 ? -10.644 4.026 6.947 1.00 86.12 97 LEU A N 1
ATOM 763 C CA . LEU A 1 97 ? -11.700 3.551 7.851 1.00 86.12 97 LEU A CA 1
ATOM 764 C C . LEU A 1 97 ? -12.394 4.683 8.623 1.00 86.12 97 LEU A C 1
ATOM 766 O O . LEU A 1 97 ? -13.402 4.452 9.292 1.00 86.12 97 LEU A O 1
ATOM 770 N N . GLY A 1 98 ? -11.873 5.906 8.525 1.00 86.38 98 GLY A N 1
ATOM 771 C CA . GLY A 1 98 ? -12.321 7.053 9.306 1.00 86.38 98 GLY A CA 1
ATOM 772 C C . GLY A 1 98 ? -11.573 7.203 10.633 1.00 86.38 98 GLY A C 1
ATOM 773 O O . GLY A 1 98 ? -10.874 6.306 11.103 1.00 86.38 98 GLY A O 1
ATOM 774 N N . VAL A 1 99 ? -11.733 8.374 11.245 1.00 87.62 99 VAL A N 1
ATOM 775 C CA . VAL A 1 99 ? -11.150 8.720 12.547 1.00 87.62 99 VAL A CA 1
ATOM 776 C C . VAL A 1 99 ? -12.249 9.018 13.558 1.00 87.62 99 VAL A C 1
ATOM 778 O O . VAL A 1 99 ? -13.361 9.407 13.199 1.00 87.62 99 VAL A O 1
ATOM 781 N N . ARG A 1 100 ? -11.935 8.840 14.840 1.00 84.62 100 ARG A N 1
ATOM 782 C CA . ARG A 1 100 ? -12.788 9.266 15.951 1.00 84.62 100 ARG A CA 1
ATOM 783 C C . ARG A 1 100 ? -11.940 10.049 16.936 1.00 84.62 100 ARG A C 1
ATOM 785 O O . ARG A 1 100 ? -10.787 9.690 17.169 1.00 84.62 100 ARG A O 1
ATOM 792 N N . GLU A 1 101 ? -12.534 11.085 17.515 1.00 82.06 101 GLU A N 1
ATOM 793 C CA . GLU A 1 101 ? -11.895 11.852 18.578 1.00 82.06 101 GLU A CA 1
ATOM 794 C C . GLU A 1 101 ? -11.535 10.935 19.748 1.00 82.06 101 GLU A C 1
ATOM 796 O O . GLU A 1 101 ? -12.335 10.100 20.181 1.00 82.06 101 GLU A O 1
ATOM 801 N N . SER A 1 102 ? -10.317 11.093 20.257 1.00 71.50 102 SER A N 1
ATOM 802 C CA . SER A 1 102 ? -9.809 10.336 21.394 1.00 71.50 102 SER A CA 1
ATOM 803 C C . SER A 1 102 ? -9.490 11.304 22.524 1.00 71.50 102 SER A C 1
ATOM 805 O O . SER A 1 102 ? -8.468 11.986 22.493 1.00 71.50 102 SER A O 1
ATOM 807 N N . PHE A 1 103 ? -10.331 11.325 23.555 1.00 67.25 103 PHE A N 1
ATOM 808 C CA . PHE A 1 103 ? -10.092 12.108 24.765 1.00 67.25 103 PHE A CA 1
ATOM 809 C C . PHE A 1 103 ? -9.531 11.209 25.873 1.00 67.25 103 PHE A C 1
ATOM 811 O O . PHE A 1 103 ? -10.132 10.196 26.216 1.00 67.25 103 PHE A O 1
ATOM 818 N N . GLY A 1 104 ? -8.382 11.579 26.446 1.00 60.97 104 GLY A N 1
ATOM 819 C CA . GLY A 1 104 ? -7.896 10.988 27.701 1.00 60.97 104 GLY A CA 1
ATOM 820 C C . GLY A 1 104 ? -7.358 9.552 27.636 1.00 60.97 104 GLY A C 1
ATOM 821 O O . GLY A 1 104 ? -7.293 8.896 28.672 1.00 60.97 104 GLY A O 1
ATOM 822 N N . ALA A 1 105 ? -6.955 9.042 26.466 1.00 59.97 105 ALA A N 1
ATOM 823 C CA . ALA A 1 105 ? -6.354 7.709 26.382 1.00 59.97 105 ALA A CA 1
ATOM 824 C C . ALA A 1 105 ? -5.028 7.646 27.181 1.00 59.97 105 ALA A C 1
ATOM 826 O O . ALA A 1 105 ? -4.152 8.490 26.960 1.00 59.97 105 ALA A O 1
ATOM 827 N N . PRO A 1 106 ? -4.831 6.650 28.070 1.00 59.59 106 PRO A N 1
ATOM 828 C CA . PRO A 1 106 ? -3.587 6.499 28.820 1.00 59.59 106 PRO A CA 1
ATOM 829 C C . PRO A 1 106 ? -2.370 6.383 27.894 1.00 59.59 106 PRO A C 1
ATOM 831 O O . PRO A 1 106 ? -2.431 5.723 26.842 1.00 59.59 106 PRO A O 1
ATOM 834 N N . ARG A 1 107 ? -1.240 6.976 28.310 1.00 55.28 107 ARG A N 1
ATOM 835 C CA . ARG A 1 107 ? 0.080 6.662 27.736 1.00 55.28 107 ARG A CA 1
ATOM 836 C C . ARG A 1 107 ? 0.297 5.145 27.874 1.00 55.28 107 ARG A C 1
ATOM 838 O O . ARG A 1 107 ? -0.049 4.583 28.905 1.00 55.28 107 ARG A O 1
ATOM 845 N N . ASN A 1 108 ? 0.788 4.490 26.821 1.00 57.84 108 ASN A N 1
ATOM 846 C CA . ASN A 1 108 ? 1.034 3.035 26.733 1.00 57.84 108 ASN A CA 1
ATOM 847 C C . ASN A 1 108 ? -0.197 2.116 26.580 1.00 57.84 108 ASN A C 1
ATOM 849 O O . ASN A 1 108 ? -0.061 0.897 26.626 1.00 57.84 108 ASN A O 1
ATOM 853 N N . SER A 1 109 ? -1.386 2.651 26.284 1.00 64.44 109 SER A N 1
ATOM 854 C CA . SER A 1 109 ? -2.571 1.812 26.003 1.00 64.44 109 SER A CA 1
ATOM 855 C C . SER A 1 109 ? -2.467 0.951 24.729 1.00 64.44 109 SER A C 1
ATOM 857 O O . SER A 1 109 ? -3.346 0.135 24.488 1.00 64.44 109 SER A O 1
ATOM 859 N N . THR A 1 110 ? -1.425 1.112 23.904 1.00 64.81 110 THR A N 1
ATOM 860 C CA . THR A 1 110 ? -1.210 0.288 22.700 1.00 64.81 110 THR A CA 1
ATOM 861 C C . THR A 1 110 ? -0.924 -1.166 23.066 1.00 64.81 110 THR A C 1
ATOM 863 O O . THR A 1 110 ? -1.611 -2.041 22.564 1.00 64.81 110 THR A O 1
ATOM 866 N N . HIS A 1 111 ? -0.005 -1.434 24.000 1.00 65.19 111 HIS A N 1
ATOM 867 C CA . HIS A 1 111 ? 0.312 -2.808 24.424 1.00 65.19 111 HIS A CA 1
ATOM 868 C C . HIS A 1 111 ? -0.909 -3.523 25.004 1.00 65.19 111 HIS A C 1
ATOM 870 O O . HIS A 1 111 ? -1.208 -4.648 24.622 1.00 65.19 111 HIS A O 1
ATOM 876 N N . GLN A 1 112 ? -1.671 -2.821 25.845 1.00 64.25 112 GLN A N 1
ATOM 877 C CA . GLN A 1 112 ? -2.909 -3.339 26.429 1.00 64.25 112 GLN A CA 1
ATOM 878 C C . GLN A 1 112 ? -3.970 -3.657 25.367 1.00 64.25 112 GLN A C 1
ATOM 880 O O . GLN A 1 112 ? -4.646 -4.675 25.471 1.00 64.25 112 GLN A O 1
ATOM 885 N N . LYS A 1 113 ? -4.114 -2.811 24.337 1.00 66.25 113 LYS A N 1
ATOM 886 C CA . LYS A 1 113 ? -5.047 -3.048 23.222 1.00 66.25 113 LYS A CA 1
ATOM 887 C C . LYS A 1 113 ? -4.616 -4.211 22.334 1.00 66.25 113 LYS A C 1
ATOM 889 O O . LYS A 1 113 ? -5.464 -4.961 21.882 1.00 66.25 113 LYS A O 1
ATOM 894 N N . MET A 1 114 ? -3.313 -4.341 22.101 1.00 70.94 114 MET A N 1
ATOM 895 C CA . MET A 1 114 ? -2.726 -5.360 21.230 1.00 70.94 114 MET A CA 1
ATOM 896 C C . MET A 1 114 ? -2.505 -6.703 21.945 1.00 70.94 114 MET A C 1
ATOM 898 O O . MET A 1 114 ? -1.976 -7.630 21.342 1.00 70.94 114 MET A O 1
ATOM 902 N N . GLY A 1 115 ? -2.869 -6.808 23.230 1.00 64.50 115 GLY A N 1
ATOM 903 C CA . GLY A 1 115 ? -2.689 -8.023 24.027 1.00 64.50 115 GLY A CA 1
ATOM 904 C C . GLY A 1 115 ? -1.228 -8.377 24.332 1.00 64.50 115 GLY A C 1
ATOM 905 O O . GLY A 1 115 ? -0.952 -9.521 24.682 1.00 64.50 115 GLY A O 1
ATOM 906 N N . ALA A 1 116 ? -0.295 -7.426 24.207 1.00 60.19 116 ALA A N 1
ATOM 907 C CA . ALA A 1 116 ? 1.115 -7.650 24.523 1.00 60.19 116 ALA A CA 1
ATOM 908 C C . ALA A 1 116 ? 1.309 -7.763 26.046 1.00 60.19 116 ALA A C 1
ATOM 910 O O . ALA A 1 116 ? 0.877 -6.883 26.797 1.00 60.19 116 ALA A O 1
ATOM 911 N N . THR A 1 117 ? 1.949 -8.842 26.502 1.00 49.25 117 THR A N 1
ATOM 912 C CA . THR A 1 117 ? 2.286 -9.066 27.917 1.00 49.25 117 THR A CA 1
ATOM 913 C C . THR A 1 117 ? 3.502 -8.238 28.338 1.00 49.25 117 THR A C 1
ATOM 915 O O . THR A 1 117 ? 4.329 -7.871 27.506 1.00 49.25 117 THR A O 1
ATOM 918 N N . ASP A 1 118 ? 3.638 -7.960 29.639 1.00 47.78 118 ASP A N 1
ATOM 919 C CA . ASP A 1 118 ? 4.664 -7.066 30.214 1.00 47.78 118 ASP A CA 1
ATOM 920 C C . ASP A 1 118 ? 6.127 -7.412 29.842 1.00 47.78 118 ASP A C 1
ATOM 922 O O . ASP A 1 118 ? 6.989 -6.541 29.919 1.00 47.78 118 ASP A O 1
ATOM 926 N N . SER A 1 119 ? 6.411 -8.625 29.348 1.00 48.69 119 SER A N 1
ATOM 927 C CA . SER A 1 119 ? 7.724 -9.022 28.809 1.00 48.69 119 SER A CA 1
ATOM 928 C C . SER A 1 119 ? 8.187 -8.199 27.598 1.00 48.69 119 SER A C 1
ATOM 930 O O . SER A 1 119 ? 9.388 -8.067 27.379 1.00 48.69 119 SER A O 1
ATOM 932 N N . ASP A 1 120 ? 7.262 -7.621 26.827 1.00 46.06 120 ASP A N 1
ATOM 933 C CA . ASP A 1 120 ? 7.592 -6.810 25.645 1.00 46.06 120 ASP A CA 1
ATOM 934 C C . ASP A 1 120 ? 7.854 -5.335 26.001 1.00 46.06 120 ASP A C 1
ATOM 936 O O . ASP A 1 120 ? 8.484 -4.607 25.230 1.00 46.06 120 ASP A O 1
ATOM 940 N N . GLN A 1 121 ? 7.410 -4.874 27.182 1.00 45.78 121 GLN A N 1
ATOM 941 C CA . GLN A 1 121 ? 7.731 -3.525 27.676 1.00 45.78 121 GLN A CA 1
ATOM 942 C C . GLN A 1 121 ? 9.206 -3.403 28.067 1.00 45.78 121 GLN A C 1
ATOM 944 O O . GLN A 1 121 ? 9.798 -2.332 27.914 1.00 45.78 121 GLN A O 1
ATOM 949 N N . ASP A 1 122 ? 9.815 -4.510 28.493 1.00 43.31 122 ASP A N 1
ATOM 950 C CA . ASP A 1 122 ? 11.242 -4.575 28.787 1.00 43.31 122 ASP A CA 1
ATOM 951 C C . ASP A 1 122 ? 12.095 -4.319 27.535 1.00 43.31 122 ASP A C 1
ATOM 953 O O . ASP A 1 122 ? 13.152 -3.701 27.640 1.00 43.31 122 ASP A O 1
ATOM 957 N N . TYR A 1 123 ? 11.617 -4.662 26.334 1.00 39.03 123 TYR A N 1
ATOM 958 C CA . TYR A 1 123 ? 12.350 -4.392 25.091 1.00 39.03 123 TYR A CA 1
ATOM 959 C C . TYR A 1 123 ? 12.408 -2.893 24.755 1.00 39.03 123 TYR A C 1
ATOM 961 O O . TYR A 1 123 ? 13.443 -2.379 24.330 1.00 39.03 123 TYR A O 1
ATOM 969 N N . LEU A 1 124 ? 11.313 -2.163 24.992 1.00 42.00 124 LEU A N 1
ATOM 970 C CA . LEU A 1 124 ? 11.220 -0.727 24.697 1.00 42.00 124 LEU A CA 1
ATOM 971 C C . LEU A 1 124 ? 11.889 0.150 25.762 1.00 42.00 124 LEU A C 1
ATOM 973 O O . LEU A 1 124 ? 12.334 1.256 25.451 1.00 42.00 124 LEU A O 1
ATOM 977 N N . LEU A 1 125 ? 11.977 -0.331 27.005 1.00 45.16 125 LEU A N 1
ATOM 978 C CA . LEU A 1 125 ? 12.627 0.387 28.104 1.00 45.16 125 LEU A CA 1
ATOM 979 C C . LEU A 1 125 ? 14.129 0.080 28.224 1.00 45.16 125 LEU A C 1
ATOM 981 O O . LEU A 1 125 ? 14.863 0.906 28.766 1.00 45.16 125 LEU A O 1
ATOM 985 N N . GLN A 1 126 ? 14.612 -1.050 27.692 1.00 38.69 126 GLN A N 1
ATOM 986 C CA . GLN A 1 126 ? 16.044 -1.385 27.699 1.00 38.69 126 GLN A CA 1
ATOM 987 C C . GLN A 1 126 ? 16.837 -0.702 26.576 1.00 38.69 126 GLN A C 1
ATOM 989 O O . GLN A 1 126 ? 18.028 -0.432 26.742 1.00 38.69 126 GLN A O 1
ATOM 994 N N . THR A 1 127 ? 16.207 -0.338 25.456 1.00 39.94 127 THR A N 1
ATOM 995 C CA . THR A 1 127 ? 16.878 0.434 24.402 1.00 39.94 127 THR A CA 1
ATOM 996 C C . THR A 1 127 ? 16.638 1.924 24.614 1.00 39.94 127 THR A C 1
ATOM 998 O O . THR A 1 127 ? 15.621 2.460 24.183 1.00 39.94 127 THR A O 1
ATOM 1001 N N . GLY A 1 128 ? 17.573 2.623 25.259 1.00 34.75 128 GLY A N 1
ATOM 1002 C CA . GLY A 1 128 ? 17.561 4.084 25.390 1.00 34.75 128 GLY A CA 1
ATOM 1003 C C . GLY A 1 128 ? 17.535 4.815 24.036 1.00 34.75 128 GLY A C 1
ATOM 1004 O O . GLY A 1 128 ? 18.566 5.278 23.550 1.00 34.75 128 GLY A O 1
ATOM 1005 N N . GLY A 1 129 ? 16.351 4.924 23.427 1.00 35.66 129 GLY A N 1
ATOM 1006 C CA . GLY A 1 129 ? 16.061 5.746 22.252 1.00 35.66 129 GLY A CA 1
ATOM 1007 C C . GLY A 1 129 ? 16.721 5.318 20.939 1.00 35.66 129 GLY A C 1
ATOM 1008 O O . GLY A 1 129 ? 16.798 6.134 20.024 1.00 35.66 129 GLY A O 1
ATOM 1009 N N . ARG A 1 130 ? 17.204 4.079 20.804 1.00 30.53 130 ARG A N 1
ATOM 1010 C CA . ARG A 1 130 ? 17.754 3.586 19.533 1.00 30.53 130 ARG A CA 1
ATOM 1011 C C . ARG A 1 130 ? 17.103 2.271 19.138 1.00 30.53 130 ARG A C 1
ATOM 1013 O O . ARG A 1 130 ? 17.448 1.228 19.678 1.00 30.53 130 ARG A O 1
ATOM 1020 N N . CYS A 1 131 ? 16.199 2.340 18.161 1.00 30.50 131 CYS A N 1
ATOM 1021 C CA . CYS A 1 131 ? 15.849 1.181 17.349 1.00 30.50 131 CYS A CA 1
ATOM 1022 C C . CYS A 1 131 ? 17.137 0.696 16.674 1.00 30.50 131 CYS A C 1
ATOM 1024 O O . CYS A 1 131 ? 17.690 1.405 15.830 1.00 30.50 131 CYS A O 1
ATOM 1026 N N . GLN A 1 132 ? 17.648 -0.464 17.079 1.00 28.86 132 GLN A N 1
ATOM 1027 C CA . GLN A 1 132 ? 18.598 -1.194 16.249 1.00 28.86 132 GLN A CA 1
ATOM 1028 C C . GLN A 1 132 ? 17.809 -2.053 15.255 1.00 28.86 132 GLN A C 1
ATOM 1030 O O . GLN A 1 132 ? 16.734 -2.538 15.613 1.00 28.86 132 GLN A O 1
ATOM 1035 N N . PRO A 1 133 ? 18.293 -2.195 14.011 1.00 31.19 133 PRO A N 1
ATOM 1036 C CA . PRO A 1 133 ? 17.679 -3.101 13.053 1.00 31.19 133 PRO A CA 1
ATOM 1037 C C . PRO A 1 133 ? 17.833 -4.547 13.541 1.00 31.19 133 PRO A C 1
ATOM 1039 O O . PRO A 1 133 ? 18.838 -4.883 14.173 1.00 31.19 133 PRO A O 1
ATOM 1042 N N . VAL A 1 134 ? 16.813 -5.359 13.261 1.00 38.91 134 VAL A N 1
ATOM 1043 C CA . VAL A 1 134 ? 16.921 -6.825 13.274 1.00 38.91 134 VAL A CA 1
ATOM 1044 C C . VAL A 1 134 ? 17.835 -7.306 12.155 1.00 38.91 134 VAL A C 1
ATOM 1046 O O . VAL A 1 134 ? 17.887 -6.620 11.108 1.00 38.91 134 VAL A O 1
#

Organism: NCBI:txid342002

Radius of gyration: 18.72 Å; chains: 1; bounding box: 42×29×50 Å